Protein AF-A0A4Q6B4E0-F1 (afdb_monomer_lite)

Foldseek 3Di:
DAKFFADPVNPPPDDLVQWDWDDLPDPDIATAGPPPQQQPGMFDDDDPCRSVVSSVLSVLLVCLPPDLVVVLVVLVVVVVPDPDPALLVSLVVVLVVLVVNLVRYDDPPVRNVNSNSSSVSSSVVSVVSSVVSRVD

pLDDT: mean 90.85, std 6.39, range [69.31, 97.12]

Secondary structure (DSSP, 8-state):
-EEEE--GGGSTT--GGGEEEEE-STT-EEEEESS-TTTSSEEEESSSSHHHHHHHHHHHHHTTTS-HHHHHHHHHHHHHTSS---HHHHHHHHHHHHHHHHTTEESSHHHHHHHHHHHHHHHHHHHHHHHHHHH-

Structure (mmCIF, N/CA/C/O backbone):
data_AF-A0A4Q6B4E0-F1
#
_entry.id   AF-A0A4Q6B4E0-F1
#
loop_
_atom_site.group_PDB
_atom_site.id
_atom_site.type_symbol
_atom_site.label_atom_id
_atom_site.label_alt_id
_atom_site.label_comp_id
_atom_site.label_asym_id
_atom_site.label_entity_id
_atom_site.label_seq_id
_atom_site.pdbx_PDB_ins_code
_atom_site.Cartn_x
_atom_site.Cartn_y
_atom_site.Cartn_z
_atom_site.occupancy
_atom_site.B_iso_or_equiv
_atom_site.auth_seq_id
_atom_site.auth_comp_id
_atom_site.auth_asym_id
_atom_site.auth_atom_id
_atom_site.pdbx_PDB_model_num
ATOM 1 N N . MET A 1 1 ? 12.310 11.742 3.147 1.00 81.44 1 MET A N 1
ATOM 2 C CA . MET A 1 1 ? 11.681 10.464 2.764 1.00 81.44 1 MET A CA 1
ATOM 3 C C . MET A 1 1 ? 11.599 10.372 1.245 1.00 81.44 1 MET A C 1
ATOM 5 O O . MET A 1 1 ? 11.332 11.381 0.609 1.00 81.44 1 MET A O 1
ATOM 9 N N . HIS A 1 2 ? 11.878 9.209 0.663 1.00 89.38 2 HIS A N 1
ATOM 10 C CA . HIS A 1 2 ? 11.816 8.915 -0.766 1.00 89.38 2 HIS A CA 1
ATOM 11 C C . HIS A 1 2 ? 11.278 7.506 -0.971 1.00 89.38 2 HIS A C 1
ATOM 13 O O . HIS A 1 2 ? 11.807 6.567 -0.373 1.00 89.38 2 HIS A O 1
ATOM 19 N N . LEU A 1 3 ? 10.279 7.364 -1.834 1.00 92.31 3 LEU A N 1
ATOM 20 C CA . LEU A 1 3 ? 9.724 6.076 -2.218 1.00 92.31 3 LEU A CA 1
ATOM 21 C C . LEU A 1 3 ? 10.356 5.608 -3.529 1.00 92.31 3 LEU A C 1
ATOM 23 O O . LEU A 1 3 ? 10.322 6.320 -4.529 1.00 92.31 3 LEU A O 1
ATOM 27 N N . ILE A 1 4 ? 10.934 4.411 -3.501 1.00 92.12 4 ILE A N 1
ATOM 28 C CA . ILE A 1 4 ? 11.646 3.799 -4.621 1.00 92.12 4 ILE A CA 1
ATOM 29 C C . ILE A 1 4 ? 11.019 2.439 -4.910 1.00 92.12 4 ILE A C 1
ATOM 31 O O . ILE A 1 4 ? 10.762 1.655 -3.990 1.00 92.12 4 ILE A O 1
ATOM 35 N N . TRP A 1 5 ? 10.829 2.133 -6.189 1.00 91.88 5 TRP A N 1
ATOM 36 C CA . TRP A 1 5 ? 10.414 0.808 -6.623 1.00 91.88 5 TRP A CA 1
ATOM 37 C C . TRP A 1 5 ? 11.617 -0.103 -6.882 1.00 91.88 5 TRP A C 1
ATOM 39 O O . TRP A 1 5 ? 12.537 0.235 -7.623 1.00 91.88 5 TRP A O 1
ATOM 49 N N . LYS A 1 6 ? 11.617 -1.283 -6.257 1.00 89.75 6 LYS A N 1
ATOM 50 C CA . LYS A 1 6 ? 12.550 -2.369 -6.548 1.00 89.75 6 LYS A CA 1
ATOM 51 C C . LYS A 1 6 ? 12.000 -3.147 -7.730 1.00 89.75 6 LYS A C 1
ATOM 53 O O . LYS A 1 6 ? 11.054 -3.924 -7.603 1.00 89.75 6 LYS A O 1
ATOM 58 N N . ARG A 1 7 ? 12.597 -2.946 -8.894 1.00 84.00 7 ARG A N 1
ATOM 59 C CA . ARG A 1 7 ? 12.163 -3.642 -10.098 1.00 84.00 7 ARG A CA 1
ATOM 60 C C . ARG A 1 7 ? 12.412 -5.157 -10.007 1.00 84.00 7 ARG A C 1
ATOM 62 O O . ARG A 1 7 ? 13.393 -5.570 -9.383 1.00 84.00 7 ARG A O 1
ATOM 69 N N . PRO A 1 8 ? 11.552 -5.990 -10.615 1.00 82.06 8 PRO A N 1
ATOM 70 C CA . PRO A 1 8 ? 11.709 -7.444 -10.572 1.00 82.06 8 PRO A CA 1
ATOM 71 C C . PRO A 1 8 ? 12.927 -7.927 -11.373 1.00 82.06 8 PRO A C 1
ATOM 73 O O . PRO A 1 8 ? 13.548 -8.912 -10.989 1.00 82.06 8 PRO A O 1
ATOM 76 N N . ASP A 1 9 ? 13.323 -7.209 -12.431 1.00 76.00 9 ASP A N 1
ATOM 77 C CA . ASP A 1 9 ? 14.523 -7.498 -13.237 1.00 76.00 9 ASP A CA 1
ATOM 78 C C . ASP A 1 9 ? 15.838 -7.255 -12.473 1.00 76.00 9 ASP A C 1
ATOM 80 O O . ASP A 1 9 ? 16.855 -7.876 -12.769 1.00 76.00 9 ASP A O 1
ATOM 84 N N . GLY A 1 10 ? 15.818 -6.367 -11.475 1.00 69.31 10 GLY A N 1
ATOM 85 C CA . GLY A 1 10 ? 16.959 -6.061 -10.612 1.00 69.31 10 GLY A CA 1
ATOM 86 C C . GLY A 1 10 ? 17.078 -6.961 -9.378 1.00 69.31 10 GLY A C 1
ATOM 87 O O . GLY A 1 10 ? 18.010 -6.789 -8.589 1.00 69.31 10 GLY A O 1
ATOM 88 N N . PHE A 1 11 ? 16.150 -7.900 -9.171 1.00 75.31 11 PHE A N 1
ATOM 89 C CA . PHE A 1 11 ? 16.171 -8.784 -8.008 1.00 75.31 11 PHE A CA 1
ATOM 90 C C . PHE A 1 11 ? 17.057 -10.006 -8.288 1.00 75.31 11 PHE A C 1
ATOM 92 O O . PHE A 1 11 ? 16.642 -10.982 -8.913 1.00 75.31 11 PHE A O 1
ATOM 99 N N . HIS A 1 12 ? 18.317 -9.931 -7.849 1.00 72.44 12 HIS A N 1
ATOM 100 C CA . HIS A 1 12 ? 19.330 -10.955 -8.109 1.00 72.44 12 HIS A CA 1
ATOM 101 C C . HIS A 1 12 ? 18.860 -12.364 -7.720 1.00 72.44 12 HIS A C 1
ATOM 103 O O . HIS A 1 12 ? 18.580 -12.641 -6.557 1.00 72.44 12 HIS A O 1
ATOM 109 N N . GLY A 1 13 ? 18.844 -13.267 -8.703 1.00 74.00 13 GLY A N 1
ATOM 110 C CA . GLY A 1 13 ? 18.522 -14.678 -8.497 1.00 74.00 13 GLY A CA 1
ATOM 111 C C . GLY A 1 13 ? 17.031 -15.003 -8.421 1.00 74.00 13 GLY A C 1
ATOM 112 O O . GLY A 1 13 ? 16.711 -16.181 -8.289 1.00 74.00 13 GLY A O 1
ATOM 113 N N . ALA A 1 14 ? 16.130 -14.019 -8.541 1.00 79.94 14 ALA A N 1
ATOM 114 C CA . ALA A 1 14 ? 14.709 -14.317 -8.662 1.00 79.94 14 ALA A CA 1
ATOM 115 C C . ALA A 1 14 ? 14.333 -14.727 -10.087 1.00 79.94 14 ALA A C 1
ATOM 117 O O . ALA A 1 14 ? 14.806 -14.191 -11.091 1.00 79.94 14 ALA A O 1
ATOM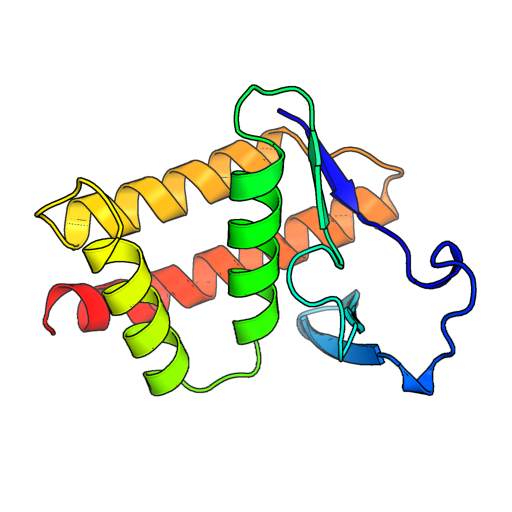 118 N N . SER A 1 15 ? 13.432 -15.692 -10.147 1.00 86.06 15 SER A N 1
ATOM 119 C CA . SER A 1 15 ? 12.754 -16.171 -11.336 1.00 86.06 15 SER A CA 1
ATOM 120 C C . SER A 1 15 ? 11.353 -15.555 -11.425 1.00 86.06 15 SER A C 1
ATOM 122 O O . SER A 1 15 ? 10.762 -15.209 -10.401 1.00 86.06 15 SER A O 1
ATOM 124 N N . PRO A 1 16 ? 10.738 -15.480 -12.619 1.00 87.00 16 PRO A N 1
ATOM 125 C CA . PRO A 1 16 ? 9.348 -15.039 -12.745 1.00 87.00 16 PRO A CA 1
ATOM 126 C C . PRO A 1 16 ? 8.370 -15.823 -11.854 1.00 87.00 16 PRO A C 1
ATOM 128 O O . PRO A 1 16 ? 7.371 -15.275 -11.397 1.00 87.00 16 PRO A O 1
ATOM 131 N N . THR A 1 17 ? 8.668 -17.094 -11.564 1.00 91.50 17 THR A N 1
ATOM 132 C CA . THR A 1 17 ? 7.853 -17.949 -10.693 1.00 91.50 17 THR A CA 1
ATOM 133 C C . THR A 1 17 ? 7.904 -17.566 -9.216 1.00 91.50 17 THR A C 1
ATOM 135 O O . THR A 1 17 ? 7.018 -17.984 -8.468 1.00 91.50 17 THR A O 1
ATOM 138 N N . ASP A 1 18 ? 8.861 -16.741 -8.795 1.00 91.25 18 ASP A N 1
ATOM 139 C CA . ASP A 1 18 ? 8.954 -16.241 -7.418 1.00 91.25 18 ASP A CA 1
ATOM 140 C C . ASP A 1 18 ? 7.978 -15.095 -7.143 1.00 91.25 18 ASP A C 1
ATOM 142 O O . ASP A 1 18 ? 7.749 -14.727 -5.987 1.00 91.25 18 ASP A O 1
ATOM 146 N N . PHE A 1 19 ? 7.339 -14.574 -8.192 1.00 92.94 19 PHE A N 1
ATOM 147 C CA . PHE A 1 19 ? 6.406 -13.465 -8.107 1.00 92.94 19 PHE A CA 1
ATOM 148 C C . PHE A 1 19 ? 4.966 -13.909 -8.352 1.00 92.94 19 PHE A C 1
ATOM 150 O O . PHE A 1 19 ? 4.674 -14.855 -9.090 1.00 92.94 19 PHE A O 1
ATOM 157 N N . ARG A 1 20 ? 4.042 -13.202 -7.710 1.00 93.94 20 ARG A N 1
ATOM 158 C CA . ARG A 1 20 ? 2.654 -13.074 -8.160 1.00 93.94 20 ARG A CA 1
ATOM 159 C C . ARG A 1 20 ? 2.473 -11.684 -8.762 1.00 93.94 20 ARG A C 1
ATOM 161 O O . ARG A 1 20 ? 3.257 -10.785 -8.465 1.00 93.94 20 ARG A O 1
ATOM 168 N N . VAL A 1 21 ? 1.461 -11.511 -9.598 1.00 92.25 21 VAL A N 1
ATOM 169 C CA . VAL A 1 21 ? 1.209 -10.243 -10.285 1.00 92.25 21 VAL A CA 1
ATOM 170 C C . VAL A 1 21 ? -0.143 -9.714 -9.850 1.00 92.25 21 VAL A C 1
ATOM 172 O O . VAL A 1 21 ? -1.129 -10.428 -9.978 1.00 92.25 21 VAL A O 1
ATOM 175 N N . VAL A 1 22 ? -0.159 -8.475 -9.369 1.00 92.19 22 VAL A N 1
ATOM 176 C CA . VAL A 1 22 ? -1.364 -7.742 -8.981 1.00 92.19 22 VAL A CA 1
ATOM 177 C C . VAL A 1 22 ? -1.671 -6.704 -10.046 1.00 92.19 22 VAL A C 1
ATOM 179 O O . VAL A 1 22 ? -0.775 -5.984 -10.498 1.00 92.19 22 VAL A O 1
ATOM 182 N N . ASP A 1 23 ? -2.935 -6.632 -10.444 1.00 90.44 23 ASP A N 1
ATOM 183 C CA . ASP A 1 23 ? -3.444 -5.561 -11.293 1.00 90.44 23 ASP A CA 1
ATOM 184 C C . ASP A 1 23 ? -3.755 -4.335 -10.421 1.00 90.44 23 ASP A C 1
ATOM 186 O O . ASP A 1 23 ? -4.472 -4.447 -9.426 1.00 90.44 23 ASP A O 1
ATOM 190 N N . LEU A 1 24 ? -3.181 -3.179 -10.761 1.00 88.19 24 LEU A N 1
ATOM 191 C CA . LEU A 1 24 ? -3.438 -1.923 -10.047 1.00 88.19 24 LEU A CA 1
ATOM 192 C C . LEU A 1 24 ? -4.637 -1.159 -10.642 1.00 88.19 24 LEU A C 1
ATOM 194 O O . LEU A 1 24 ? -4.944 -0.052 -10.218 1.00 88.19 24 LEU A O 1
ATOM 198 N N . GLY A 1 25 ? -5.330 -1.738 -11.621 1.00 73.31 25 GLY A N 1
ATOM 199 C CA . GLY A 1 25 ? -6.219 -0.993 -12.497 1.00 73.31 25 GLY A CA 1
ATOM 200 C C . GLY A 1 25 ? -5.436 -0.332 -13.633 1.00 73.31 25 GLY A C 1
ATOM 201 O O . GLY A 1 25 ? -4.208 -0.300 -13.657 1.00 73.31 25 GLY A O 1
ATOM 202 N N . GLY A 1 26 ? -6.156 0.142 -14.651 1.00 73.56 26 GLY A N 1
ATOM 203 C CA . GLY A 1 26 ? -5.533 0.835 -15.779 1.00 73.56 26 GLY A CA 1
ATOM 204 C C . GLY A 1 26 ? -4.646 -0.064 -16.653 1.00 73.56 26 GLY A C 1
ATOM 205 O O . GLY A 1 26 ? -5.137 -0.979 -17.318 1.00 73.56 26 GLY A O 1
ATOM 206 N N . ARG A 1 27 ? -3.351 0.277 -16.753 1.00 77.38 27 ARG A N 1
ATOM 207 C CA . ARG A 1 27 ? -2.351 -0.412 -17.604 1.00 77.38 27 ARG A CA 1
ATOM 208 C C . ARG A 1 27 ? -1.155 -0.962 -16.822 1.00 77.38 27 ARG A C 1
ATOM 210 O O . ARG A 1 27 ? -0.271 -1.562 -17.440 1.00 77.38 27 ARG A O 1
ATOM 217 N N . SER A 1 28 ? -1.117 -0.778 -15.505 1.00 87.94 28 SER A N 1
ATOM 218 C CA . SER A 1 28 ? 0.037 -1.140 -14.684 1.00 87.94 28 SER A CA 1
ATOM 219 C C . SER A 1 28 ? -0.175 -2.450 -13.951 1.00 87.94 28 SER A C 1
ATOM 221 O O . SER A 1 28 ? -1.261 -2.783 -13.484 1.00 87.94 28 SER A O 1
ATOM 223 N N . ARG A 1 29 ? 0.914 -3.202 -13.822 1.00 89.81 29 ARG A N 1
ATOM 224 C CA . ARG A 1 29 ? 0.947 -4.452 -13.070 1.00 89.81 29 ARG A CA 1
ATOM 225 C C . ARG A 1 29 ? 2.090 -4.407 -12.084 1.00 89.81 29 ARG A C 1
ATOM 227 O O . ARG A 1 29 ? 3.212 -4.060 -12.456 1.00 89.81 29 ARG A O 1
ATOM 234 N N . LEU A 1 30 ? 1.818 -4.821 -10.856 1.00 92.38 30 LEU A N 1
ATOM 235 C CA . LEU A 1 30 ? 2.813 -4.883 -9.803 1.00 92.38 30 LEU A CA 1
ATOM 2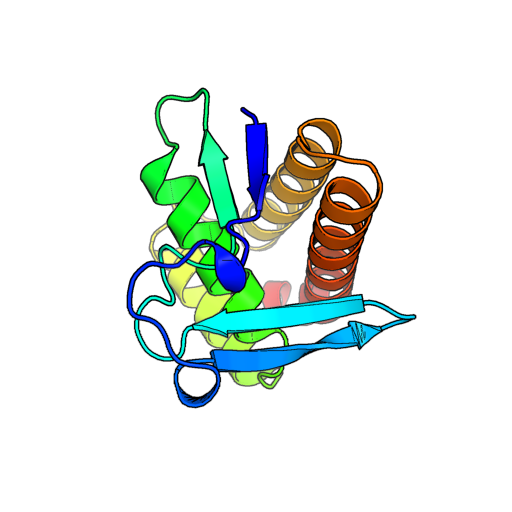36 C C . LEU A 1 30 ? 3.208 -6.331 -9.548 1.00 92.38 30 LEU A C 1
ATOM 238 O O . LEU A 1 30 ? 2.374 -7.194 -9.289 1.00 92.38 30 LEU A O 1
ATOM 242 N N . TRP A 1 31 ? 4.503 -6.597 -9.626 1.00 92.75 31 TRP A N 1
ATOM 243 C CA . TRP A 1 31 ? 5.062 -7.898 -9.296 1.00 92.75 31 TRP A CA 1
ATOM 244 C C . TRP A 1 31 ? 5.327 -7.903 -7.798 1.00 92.75 31 TRP A C 1
ATOM 246 O O . TRP A 1 31 ? 5.953 -6.979 -7.289 1.00 92.75 31 TRP A O 1
ATOM 256 N N . LEU A 1 32 ? 4.837 -8.915 -7.091 1.00 93.81 32 LEU A N 1
ATOM 257 C CA . LEU A 1 32 ? 4.997 -9.071 -5.649 1.00 93.81 32 LEU A CA 1
ATOM 258 C C . LEU A 1 32 ? 5.714 -10.381 -5.367 1.00 93.81 32 LEU A C 1
ATOM 260 O O . LEU A 1 32 ? 5.283 -11.444 -5.817 1.00 93.81 32 LEU A O 1
ATOM 264 N N . HIS A 1 33 ? 6.811 -10.308 -4.624 1.00 93.94 33 HIS A N 1
ATOM 265 C CA . HIS A 1 33 ? 7.608 -11.478 -4.292 1.00 93.94 33 HIS A CA 1
ATOM 266 C C . HIS A 1 33 ? 6.846 -12.349 -3.284 1.00 93.94 33 HIS A C 1
ATOM 268 O O . HIS A 1 33 ? 6.346 -11.855 -2.274 1.00 93.94 33 HIS A O 1
ATOM 274 N N . LYS A 1 34 ? 6.756 -13.658 -3.538 1.00 92.12 34 LYS A N 1
ATOM 275 C CA . LYS A 1 34 ? 5.984 -14.595 -2.700 1.00 92.12 34 LYS A CA 1
ATOM 276 C C . LYS A 1 34 ? 6.583 -14.771 -1.302 1.00 92.12 34 LYS A C 1
ATOM 278 O O . LYS A 1 34 ? 5.842 -14.939 -0.339 1.00 92.12 34 LYS A O 1
ATOM 283 N N . VAL A 1 35 ? 7.915 -14.737 -1.211 1.00 91.38 35 VAL A N 1
ATOM 284 C CA . VAL A 1 35 ? 8.677 -14.895 0.044 1.00 91.38 35 VAL A CA 1
ATOM 285 C C . VAL A 1 35 ? 9.058 -13.554 0.688 1.00 91.38 35 VAL A C 1
ATOM 287 O O . VAL A 1 35 ? 8.674 -13.306 1.825 1.00 91.38 35 VAL A O 1
ATOM 290 N N . ASP A 1 36 ? 9.774 -12.674 -0.019 1.00 90.62 36 ASP A N 1
ATOM 291 C CA . ASP A 1 36 ? 10.266 -11.391 0.508 1.00 90.62 36 ASP A CA 1
ATOM 292 C C . ASP A 1 36 ? 9.190 -10.282 0.563 1.00 90.62 36 ASP A C 1
ATOM 294 O O . ASP A 1 36 ? 9.322 -9.210 -0.026 1.00 90.62 36 ASP A O 1
ATOM 298 N N . ARG A 1 37 ? 8.075 -10.556 1.247 1.00 92.88 37 ARG A N 1
ATOM 299 C CA . ARG A 1 37 ? 6.891 -9.675 1.278 1.00 92.88 37 ARG A CA 1
ATOM 300 C C . ARG A 1 37 ? 7.105 -8.377 2.051 1.00 92.88 37 ARG A C 1
ATOM 302 O O . ARG A 1 37 ? 6.414 -7.407 1.781 1.00 92.88 37 ARG A O 1
ATOM 309 N N . ASP A 1 38 ? 8.044 -8.353 2.991 1.00 93.31 38 ASP A N 1
ATOM 310 C CA . ASP A 1 38 ? 8.307 -7.190 3.843 1.00 93.31 38 ASP A CA 1
ATOM 311 C C . ASP A 1 38 ? 9.247 -6.178 3.178 1.00 93.31 38 ASP A C 1
ATOM 313 O O . ASP A 1 38 ? 9.205 -4.982 3.474 1.00 93.31 38 ASP A O 1
ATOM 317 N N . GLN A 1 39 ? 10.119 -6.639 2.279 1.00 90.94 39 GLN A N 1
ATOM 318 C CA . GLN A 1 39 ? 11.123 -5.790 1.640 1.00 90.94 39 GLN A CA 1
ATOM 319 C C . GLN A 1 39 ? 10.847 -5.553 0.155 1.00 90.94 39 GLN A C 1
ATOM 321 O O . GLN A 1 39 ? 11.557 -4.752 -0.452 1.00 90.94 39 GLN A O 1
ATOM 326 N N . TYR A 1 40 ? 9.848 -6.198 -0.443 1.00 92.19 40 TYR A N 1
ATOM 327 C CA . TYR A 1 40 ? 9.527 -6.073 -1.861 1.00 92.19 40 TYR A CA 1
ATOM 328 C C . TYR A 1 40 ? 8.026 -5.781 -2.059 1.00 92.19 40 TYR A C 1
ATOM 330 O O . TYR A 1 40 ? 7.203 -6.394 -1.378 1.00 92.19 40 TYR A O 1
ATOM 338 N N . PRO A 1 41 ? 7.630 -4.887 -2.991 1.00 93.69 41 PRO A N 1
ATOM 339 C CA . PRO A 1 41 ? 8.425 -4.298 -4.072 1.00 93.69 41 PRO A CA 1
ATOM 340 C C . PRO A 1 41 ? 8.991 -2.911 -3.774 1.00 93.69 41 PRO A C 1
ATOM 342 O O . PRO A 1 41 ? 9.727 -2.376 -4.594 1.00 93.69 41 PRO A O 1
ATOM 345 N N . PHE A 1 42 ? 8.668 -2.289 -2.647 1.00 94.69 42 PHE A N 1
ATOM 346 C CA . PHE A 1 42 ? 9.027 -0.898 -2.401 1.00 94.69 42 PHE A CA 1
ATOM 347 C C . PHE A 1 42 ? 10.112 -0.739 -1.346 1.00 94.69 42 PHE A C 1
ATOM 349 O O . PHE A 1 42 ? 10.334 -1.603 -0.497 1.00 94.69 42 PHE A O 1
ATOM 356 N N . ARG A 1 43 ? 10.809 0.396 -1.420 1.00 93.00 43 ARG A N 1
ATOM 357 C CA . ARG A 1 43 ? 11.739 0.881 -0.403 1.00 93.00 43 ARG A CA 1
ATOM 358 C C . ARG A 1 43 ? 11.417 2.330 -0.080 1.00 93.00 43 ARG A C 1
ATOM 360 O O . ARG A 1 43 ? 11.441 3.180 -0.966 1.00 93.00 43 ARG A O 1
ATOM 367 N N . VAL A 1 44 ? 11.215 2.613 1.198 1.00 92.44 44 VAL A N 1
ATOM 368 C CA . VAL A 1 44 ? 11.213 3.972 1.737 1.00 92.44 44 VAL A CA 1
ATOM 369 C C . VAL A 1 44 ? 12.633 4.290 2.214 1.00 92.44 44 VAL A C 1
ATOM 371 O O . VAL A 1 44 ? 13.234 3.500 2.935 1.00 92.44 44 VAL A O 1
ATOM 374 N N . SER A 1 45 ? 13.201 5.413 1.774 1.00 88.94 45 SER A N 1
ATOM 375 C CA . SER A 1 45 ? 14.563 5.859 2.115 1.00 88.94 45 SER A CA 1
ATOM 376 C C . SER A 1 45 ? 14.619 7.338 2.527 1.00 88.94 45 SER A C 1
ATOM 378 O O . SER A 1 45 ? 13.674 8.087 2.299 1.00 88.94 45 SER A O 1
ATOM 380 N N . GLY A 1 46 ? 15.716 7.792 3.129 1.00 75.75 46 GLY A N 1
ATOM 381 C CA . GLY A 1 46 ? 15.923 9.169 3.579 1.00 75.75 46 GLY A CA 1
ATOM 382 C C . GLY A 1 46 ? 15.161 9.544 4.857 1.00 75.75 46 GLY A C 1
ATOM 383 O O . GLY A 1 46 ? 14.525 10.602 4.873 1.00 75.75 46 GLY A O 1
ATOM 384 N N . GLY A 1 47 ? 15.184 8.691 5.888 1.00 70.94 47 GLY A N 1
ATOM 385 C CA . GLY A 1 47 ? 14.540 8.918 7.191 1.00 70.94 47 GLY A CA 1
ATOM 386 C C . GLY A 1 47 ? 15.094 8.022 8.311 1.00 70.94 47 GLY A C 1
ATOM 387 O O . GLY A 1 47 ? 15.931 7.162 8.071 1.00 70.94 47 GLY A O 1
ATOM 388 N N . TRP A 1 48 ? 14.642 8.217 9.553 1.00 71.69 48 TRP A N 1
ATOM 389 C CA . TRP A 1 48 ? 15.064 7.370 10.685 1.00 71.69 48 TRP A CA 1
ATOM 390 C C . TRP A 1 48 ? 14.284 6.044 10.754 1.00 71.69 48 TRP A C 1
ATOM 392 O O . TRP A 1 48 ? 14.825 5.034 11.189 1.00 71.69 48 TRP A O 1
ATOM 402 N N . GLU A 1 49 ? 13.047 6.021 10.251 1.00 79.75 49 GLU A N 1
ATOM 403 C CA . GLU A 1 49 ? 12.134 4.865 10.299 1.00 79.75 49 GLU A CA 1
ATOM 404 C C . GLU A 1 49 ? 12.024 4.133 8.946 1.00 79.75 49 GLU A C 1
ATOM 406 O O . GLU A 1 49 ? 11.008 3.521 8.627 1.00 79.75 49 GLU A O 1
ATOM 411 N N . GLU A 1 50 ? 13.066 4.195 8.107 1.00 87.88 50 GLU A N 1
ATOM 412 C CA . GLU A 1 50 ? 13.048 3.644 6.737 1.00 87.88 50 GLU A CA 1
ATOM 413 C C . GLU A 1 50 ? 12.625 2.176 6.672 1.00 87.88 50 GLU A C 1
ATOM 415 O O . GLU A 1 50 ? 11.852 1.782 5.794 1.00 87.88 50 GLU A O 1
ATOM 420 N N . LYS A 1 51 ? 13.139 1.363 7.601 1.00 89.81 51 LYS A N 1
ATOM 421 C CA . LYS A 1 51 ? 12.855 -0.070 7.649 1.00 89.81 51 LYS A CA 1
ATOM 422 C C . LYS A 1 51 ? 11.383 -0.317 7.964 1.00 89.81 51 LYS A C 1
ATOM 424 O O . LYS A 1 51 ? 10.729 -1.042 7.222 1.00 89.81 51 LYS A O 1
ATOM 429 N N . ASP A 1 52 ? 10.860 0.319 9.004 1.00 92.06 52 ASP A N 1
ATOM 430 C CA . ASP A 1 52 ? 9.488 0.096 9.457 1.00 92.06 52 ASP A CA 1
ATOM 431 C C . ASP A 1 52 ? 8.478 0.664 8.455 1.00 92.06 52 ASP A C 1
ATOM 433 O O . ASP A 1 52 ? 7.492 0.004 8.130 1.00 92.06 52 ASP A O 1
ATOM 437 N N . ALA A 1 53 ? 8.772 1.824 7.860 1.00 92.62 53 ALA A N 1
ATOM 438 C CA . ALA A 1 53 ? 7.980 2.395 6.774 1.00 92.62 53 ALA A CA 1
ATOM 439 C C . ALA A 1 53 ? 7.960 1.487 5.531 1.00 92.62 53 ALA A C 1
ATOM 441 O O . ALA A 1 53 ? 6.909 1.301 4.917 1.00 92.62 53 ALA A O 1
ATOM 442 N N . THR A 1 54 ? 9.103 0.884 5.183 1.00 95.25 54 THR A N 1
ATOM 443 C CA . THR A 1 54 ? 9.208 -0.083 4.080 1.00 95.25 54 THR A CA 1
ATOM 444 C C . THR A 1 54 ? 8.357 -1.323 4.350 1.00 95.25 54 THR A C 1
ATOM 446 O O . THR A 1 54 ? 7.542 -1.700 3.509 1.00 95.25 54 THR A O 1
ATOM 449 N N . VAL A 1 55 ? 8.494 -1.917 5.539 1.00 95.31 55 VAL A N 1
ATOM 450 C CA . VAL A 1 55 ? 7.722 -3.097 5.955 1.00 95.31 55 VAL A CA 1
ATOM 451 C C . VAL A 1 55 ? 6.227 -2.792 5.961 1.00 95.31 55 VAL A C 1
ATOM 453 O O . VAL A 1 55 ? 5.433 -3.557 5.417 1.00 95.31 55 VAL A O 1
ATOM 456 N N . ARG A 1 56 ? 5.826 -1.652 6.529 1.00 95.31 56 ARG A N 1
ATOM 457 C CA . ARG A 1 56 ? 4.425 -1.222 6.574 1.00 95.31 56 ARG A CA 1
ATOM 458 C C . ARG A 1 56 ? 3.838 -1.075 5.175 1.00 95.31 56 ARG A C 1
ATOM 460 O O . ARG A 1 56 ? 2.764 -1.609 4.911 1.00 95.31 56 ARG A O 1
ATOM 467 N N . LEU A 1 57 ? 4.538 -0.381 4.276 1.00 96.50 57 LEU A N 1
ATOM 468 C CA . LEU A 1 57 ? 4.055 -0.157 2.916 1.00 96.50 57 LEU A CA 1
ATOM 469 C C . LEU A 1 57 ? 3.932 -1.471 2.142 1.00 96.50 57 LEU A C 1
ATOM 471 O O . LEU A 1 57 ? 2.899 -1.723 1.526 1.00 96.50 57 LEU A O 1
ATOM 475 N N . ASN A 1 58 ? 4.955 -2.325 2.194 1.00 96.62 58 ASN A N 1
ATOM 476 C CA . ASN A 1 58 ? 4.922 -3.591 1.470 1.00 96.62 58 ASN A CA 1
ATOM 477 C C . ASN A 1 58 ? 3.858 -4.543 2.030 1.00 96.62 58 ASN A C 1
ATOM 479 O O . ASN A 1 58 ? 3.212 -5.240 1.250 1.00 96.62 58 ASN A O 1
ATOM 483 N N . ASN A 1 59 ? 3.602 -4.527 3.342 1.00 96.25 59 ASN A N 1
ATOM 484 C CA . ASN A 1 59 ? 2.501 -5.285 3.932 1.00 96.25 59 ASN A CA 1
ATOM 485 C C . ASN A 1 59 ? 1.134 -4.809 3.431 1.00 96.25 59 ASN A C 1
ATOM 487 O O . ASN A 1 59 ? 0.331 -5.641 3.020 1.00 96.25 59 ASN A O 1
ATOM 491 N N . LEU A 1 60 ? 0.897 -3.496 3.363 1.00 96.81 60 LEU A N 1
ATOM 492 C CA . LEU A 1 60 ? -0.332 -2.942 2.783 1.00 96.81 60 LEU A CA 1
ATOM 493 C C . LEU A 1 60 ? -0.495 -3.327 1.306 1.00 96.81 60 LEU A C 1
ATOM 495 O O . LEU A 1 60 ? -1.557 -3.786 0.898 1.00 96.81 60 LEU A O 1
ATOM 499 N N . ILE A 1 61 ? 0.566 -3.198 0.505 1.00 95.75 61 ILE A N 1
ATOM 500 C CA . ILE A 1 61 ? 0.565 -3.600 -0.911 1.00 95.75 61 ILE A CA 1
ATOM 501 C C . ILE A 1 61 ? 0.243 -5.080 -1.074 1.00 95.75 61 ILE A C 1
ATOM 503 O O . ILE A 1 61 ? -0.490 -5.483 -1.977 1.00 95.75 61 ILE A O 1
ATOM 507 N N . ASN A 1 62 ? 0.773 -5.904 -0.180 1.00 96.00 62 ASN A N 1
ATOM 508 C CA . ASN A 1 62 ? 0.551 -7.331 -0.221 1.00 96.00 62 ASN A CA 1
ATOM 509 C C . ASN A 1 62 ? -0.902 -7.738 0.056 1.00 96.00 62 ASN A C 1
ATOM 511 O O . ASN A 1 62 ? -1.243 -8.863 -0.304 1.00 96.00 62 ASN A O 1
ATOM 515 N N . LEU A 1 63 ? -1.728 -6.851 0.618 1.00 95.50 63 LEU A N 1
ATOM 516 C CA . LEU A 1 63 ? -3.150 -7.078 0.875 1.00 95.50 63 LEU A CA 1
ATOM 517 C C . LEU A 1 63 ? -4.055 -6.686 -0.303 1.00 95.50 63 LEU A C 1
ATOM 519 O O . LEU A 1 63 ? -5.252 -6.927 -0.237 1.00 95.50 63 LEU A O 1
ATOM 523 N N . LEU A 1 64 ? -3.545 -6.069 -1.377 1.00 92.38 64 LEU A N 1
ATOM 524 C CA . LEU A 1 64 ? -4.388 -5.497 -2.444 1.00 92.38 64 LEU A CA 1
ATOM 525 C C . LEU A 1 64 ? -5.395 -6.478 -3.074 1.00 92.38 64 LEU A C 1
ATOM 527 O O . LEU A 1 64 ? -6.493 -6.060 -3.429 1.00 92.38 64 LEU A O 1
ATOM 531 N N . GLU A 1 65 ? -5.054 -7.764 -3.169 1.00 89.50 65 GLU A N 1
ATOM 532 C CA . GLU A 1 65 ? -5.950 -8.814 -3.689 1.00 89.50 65 GLU A CA 1
ATOM 533 C C . GLU A 1 65 ? -6.724 -9.560 -2.591 1.00 89.50 65 GLU A C 1
ATOM 535 O O . GLU A 1 65 ? -7.559 -10.412 -2.894 1.00 89.50 65 GLU A O 1
ATOM 540 N N . ASP A 1 66 ? -6.446 -9.260 -1.323 1.00 93.94 66 ASP A N 1
ATOM 541 C CA . ASP A 1 66 ? -7.071 -9.926 -0.189 1.00 93.94 66 ASP A CA 1
ATOM 542 C C . ASP A 1 66 ? -8.456 -9.326 0.118 1.00 93.94 66 ASP A C 1
ATOM 544 O O . ASP A 1 66 ? -8.779 -8.165 -0.182 1.00 93.94 66 ASP A O 1
ATOM 548 N N . ASP A 1 67 ? -9.298 -10.142 0.750 1.00 95.25 67 ASP A N 1
ATOM 549 C CA . ASP A 1 67 ? -10.666 -9.769 1.090 1.00 95.25 67 ASP A CA 1
ATOM 550 C C . ASP A 1 67 ? -10.744 -8.711 2.207 1.00 95.25 67 ASP A C 1
ATOM 552 O O . ASP A 1 67 ? -9.782 -8.404 2.914 1.00 95.25 67 ASP A O 1
ATOM 556 N N . ASP A 1 68 ? -11.932 -8.128 2.387 1.00 96.00 68 ASP A N 1
ATOM 557 C CA . ASP A 1 68 ? -12.139 -7.087 3.399 1.00 96.00 68 ASP A CA 1
ATOM 558 C C . ASP A 1 68 ? -11.823 -7.571 4.821 1.00 96.00 68 ASP A C 1
ATOM 560 O O . ASP A 1 68 ? -11.470 -6.761 5.675 1.00 96.00 68 ASP A O 1
ATOM 564 N N . LYS A 1 69 ? -11.971 -8.872 5.100 1.00 95.88 69 LYS A N 1
ATOM 565 C CA . LYS A 1 69 ? -11.692 -9.430 6.423 1.00 95.88 69 LYS A CA 1
ATOM 566 C C . LYS A 1 69 ? -10.194 -9.389 6.703 1.00 95.88 69 LYS A C 1
ATOM 568 O O . LYS A 1 69 ? -9.804 -8.894 7.754 1.00 95.88 69 LYS A O 1
ATOM 573 N N . ALA A 1 70 ? -9.367 -9.848 5.767 1.00 96.38 70 ALA A N 1
ATOM 574 C CA . ALA A 1 70 ? -7.914 -9.806 5.891 1.00 96.38 70 ALA A CA 1
ATOM 575 C C . ALA A 1 70 ? -7.401 -8.373 6.089 1.00 96.38 70 ALA A C 1
ATOM 577 O O . ALA A 1 70 ? -6.552 -8.129 6.948 1.00 96.38 70 ALA A O 1
ATOM 578 N N . TRP A 1 71 ? -7.971 -7.414 5.355 1.00 97.12 71 TRP A N 1
ATOM 579 C CA . TRP A 1 71 ? -7.672 -5.997 5.542 1.00 97.12 71 TRP A CA 1
ATOM 580 C C . TRP A 1 71 ? -8.026 -5.495 6.941 1.00 97.12 71 TRP A C 1
ATOM 582 O O . TRP A 1 71 ? -7.195 -4.866 7.594 1.00 97.12 71 TRP A O 1
ATOM 592 N N . LEU A 1 72 ? -9.249 -5.753 7.408 1.00 96.81 72 LEU A N 1
ATOM 593 C CA . LEU A 1 72 ? -9.695 -5.307 8.728 1.00 96.81 72 LEU A CA 1
ATOM 594 C C . LEU A 1 72 ? -8.862 -5.954 9.842 1.00 96.81 72 LEU A C 1
ATOM 596 O O . LEU A 1 72 ? -8.397 -5.246 10.730 1.00 96.81 72 LEU A O 1
ATOM 600 N N . ASP A 1 73 ? -8.582 -7.256 9.746 1.00 96.81 73 ASP A N 1
ATOM 601 C CA . ASP A 1 73 ? -7.736 -7.981 10.698 1.00 96.81 73 ASP A CA 1
ATOM 602 C C . ASP A 1 73 ? -6.308 -7.415 10.746 1.00 96.81 73 ASP A C 1
ATOM 604 O O . ASP A 1 73 ? -5.691 -7.373 11.815 1.00 96.81 73 ASP A O 1
ATOM 608 N N . TYR A 1 74 ? -5.761 -7.004 9.597 1.00 96.19 74 TYR A N 1
ATOM 609 C CA . TYR A 1 74 ? -4.465 -6.335 9.536 1.00 96.19 74 TYR A CA 1
ATOM 610 C C . TYR A 1 74 ? -4.519 -4.954 10.194 1.00 96.19 74 TYR A C 1
ATOM 612 O O . TYR A 1 74 ? -3.665 -4.651 11.024 1.00 96.19 74 TYR A O 1
ATOM 620 N N . LEU A 1 75 ? -5.515 -4.127 9.859 1.00 96.25 75 LEU A N 1
ATOM 621 C CA . LEU A 1 75 ? -5.655 -2.776 10.410 1.00 96.25 75 LEU A CA 1
ATOM 622 C C . LEU A 1 75 ? -5.851 -2.795 11.928 1.00 96.25 75 LEU A C 1
ATOM 624 O O . LEU A 1 75 ? -5.236 -1.987 12.619 1.00 96.25 75 LEU A O 1
ATOM 628 N N . THR A 1 76 ? -6.642 -3.736 12.451 1.00 95.12 76 THR A N 1
ATOM 629 C CA . THR A 1 76 ? -6.826 -3.922 13.896 1.00 95.12 76 THR A CA 1
ATOM 630 C C . THR A 1 76 ? -5.507 -4.288 14.566 1.00 95.12 76 THR A C 1
ATOM 632 O O . THR A 1 76 ? -5.085 -3.586 15.477 1.00 95.12 76 THR A O 1
ATOM 635 N N . ARG A 1 77 ? -4.782 -5.292 14.056 1.00 94.31 77 ARG A N 1
ATOM 636 C CA . ARG A 1 77 ? -3.466 -5.667 14.606 1.00 94.31 77 ARG A CA 1
ATOM 637 C C . ARG A 1 77 ? -2.450 -4.527 14.529 1.00 94.31 77 ARG A C 1
ATOM 639 O O . ARG A 1 77 ? -1.697 -4.302 15.470 1.00 94.31 77 ARG A O 1
ATOM 646 N N . ALA A 1 78 ? -2.413 -3.806 13.412 1.00 93.38 78 ALA A N 1
ATOM 647 C CA . ALA A 1 78 ? -1.511 -2.675 13.229 1.00 93.38 78 ALA A CA 1
ATOM 648 C C . ALA A 1 78 ? -1.836 -1.523 14.193 1.00 93.38 78 ALA A C 1
ATOM 650 O O . ALA A 1 78 ? -0.919 -0.856 14.669 1.00 93.38 78 ALA A O 1
ATOM 651 N N . MET A 1 79 ? -3.117 -1.311 14.505 1.00 93.25 79 MET A N 1
ATOM 652 C CA . MET A 1 79 ? -3.539 -0.356 15.522 1.00 93.25 79 MET A CA 1
ATOM 653 C C . MET A 1 79 ? -3.187 -0.830 16.935 1.00 93.25 79 MET A C 1
ATOM 655 O O . MET A 1 79 ? -2.660 -0.024 17.694 1.00 93.25 79 MET A O 1
ATOM 659 N N . ASP A 1 80 ? -3.406 -2.104 17.270 1.00 91.00 80 ASP A N 1
ATOM 660 C CA . ASP A 1 80 ? -3.077 -2.675 18.588 1.00 91.00 80 ASP A CA 1
ATOM 661 C C . ASP A 1 80 ? -1.576 -2.561 18.910 1.00 91.00 80 ASP A C 1
ATOM 663 O O . ASP A 1 80 ? -1.175 -2.451 20.068 1.00 91.00 80 ASP A O 1
ATOM 667 N N . HIS A 1 81 ? -0.731 -2.566 17.875 1.00 88.50 81 HIS A N 1
ATOM 668 C CA . HIS A 1 81 ? 0.710 -2.325 17.981 1.00 88.50 81 HIS A CA 1
ATOM 669 C C . HIS A 1 81 ? 1.109 -0.847 17.873 1.00 88.50 81 HIS A C 1
ATOM 671 O O . HIS A 1 81 ? 2.287 -0.513 18.010 1.00 88.50 81 HIS A O 1
ATOM 677 N N . SER A 1 82 ? 0.155 0.043 17.619 1.00 87.44 82 SER A N 1
ATOM 678 C CA . SER A 1 82 ? 0.373 1.484 17.602 1.00 87.44 82 SER A CA 1
ATOM 679 C C . SER A 1 82 ? 0.089 2.090 18.977 1.00 87.44 82 SER A C 1
ATOM 681 O O . SER A 1 82 ? -0.679 1.559 19.770 1.00 87.44 82 SER A O 1
ATOM 683 N N . ILE A 1 83 ? 0.651 3.267 19.247 1.00 85.06 83 ILE A N 1
ATOM 684 C CA . ILE A 1 83 ? 0.315 4.059 20.444 1.00 85.06 83 ILE A CA 1
ATOM 685 C C . ILE A 1 83 ? -1.060 4.751 20.347 1.00 85.06 83 ILE A C 1
ATOM 687 O O . ILE A 1 83 ? -1.382 5.599 21.176 1.00 85.06 83 ILE A O 1
ATOM 691 N N . LYS A 1 84 ? -1.835 4.497 19.284 1.00 84.50 84 LYS A N 1
ATOM 692 C CA . LYS A 1 84 ? -3.080 5.211 18.987 1.00 84.50 84 LYS A CA 1
ATOM 693 C C . LYS A 1 84 ? -4.256 4.461 19.602 1.00 84.50 84 LYS A C 1
ATOM 695 O O . LYS A 1 84 ? -4.482 3.299 19.293 1.00 84.50 84 LYS A O 1
ATOM 700 N N . GLU A 1 85 ? -5.041 5.162 20.411 1.00 83.50 85 GLU A N 1
ATOM 701 C CA . GLU A 1 85 ? -6.233 4.599 21.064 1.00 83.50 85 GLU A CA 1
ATOM 702 C C . GLU A 1 85 ? -7.511 4.769 20.223 1.00 83.50 85 GLU A C 1
ATOM 704 O O . GLU A 1 85 ? -8.516 4.107 20.467 1.00 83.50 85 GLU A O 1
ATOM 709 N N . ASP A 1 86 ? -7.475 5.626 19.197 1.00 92.81 86 ASP A N 1
ATOM 710 C CA . ASP A 1 86 ? -8.624 5.957 18.353 1.00 92.81 86 ASP A CA 1
ATOM 711 C C . ASP A 1 86 ? -8.439 5.440 16.914 1.00 92.81 86 ASP A C 1
ATOM 713 O O . ASP A 1 86 ? -7.484 5.797 16.214 1.00 92.81 86 ASP A O 1
ATOM 717 N N . ARG A 1 87 ? -9.391 4.614 16.456 1.00 94.50 87 ARG A N 1
ATOM 718 C CA . ARG A 1 87 ? -9.413 4.020 15.105 1.00 94.50 87 ARG A CA 1
ATOM 719 C C . ARG A 1 87 ? -9.489 5.064 13.995 1.00 94.50 87 ARG A C 1
ATOM 721 O O . ARG A 1 87 ? -8.873 4.893 12.944 1.00 94.50 87 ARG A O 1
ATOM 728 N N . THR A 1 88 ? -10.241 6.139 14.212 1.00 95.06 88 THR A N 1
ATOM 729 C CA . THR A 1 88 ? -10.393 7.252 13.267 1.00 95.06 88 THR A CA 1
ATOM 730 C C . THR A 1 88 ? -9.082 8.010 13.112 1.00 95.06 88 THR A C 1
ATOM 732 O O . THR A 1 88 ? -8.700 8.336 11.988 1.00 95.06 88 THR A O 1
ATOM 735 N N . VAL A 1 89 ? -8.376 8.254 14.219 1.00 94.81 89 VAL A N 1
ATOM 736 C CA . VAL A 1 89 ? -7.048 8.881 14.197 1.00 94.81 89 VAL A CA 1
ATOM 737 C C . VAL A 1 89 ? -6.051 7.965 13.495 1.00 94.81 89 VAL A C 1
ATOM 739 O O . VAL A 1 89 ? -5.369 8.411 12.580 1.00 94.81 89 VAL A O 1
ATOM 742 N N . PHE A 1 90 ? -6.013 6.675 13.842 1.00 95.69 90 PHE A N 1
ATOM 743 C CA . PHE A 1 90 ? -5.093 5.714 13.227 1.00 95.69 90 PHE A CA 1
ATOM 744 C C . PHE A 1 90 ? -5.239 5.647 11.700 1.00 95.69 90 PHE A C 1
ATOM 746 O O . PHE A 1 90 ? -4.248 5.741 10.971 1.00 95.69 90 PHE A O 1
ATOM 753 N N . ILE A 1 91 ? -6.470 5.506 11.197 1.00 95.62 91 ILE A N 1
ATOM 754 C CA . ILE A 1 91 ? -6.702 5.410 9.752 1.00 95.62 91 ILE A CA 1
ATOM 755 C C . ILE A 1 91 ? -6.498 6.752 9.039 1.00 95.62 91 ILE A C 1
ATOM 757 O O . ILE A 1 91 ? -6.030 6.769 7.901 1.00 95.62 91 ILE A O 1
ATOM 761 N N . GLY A 1 92 ? -6.801 7.872 9.704 1.00 95.56 92 GLY A N 1
ATOM 762 C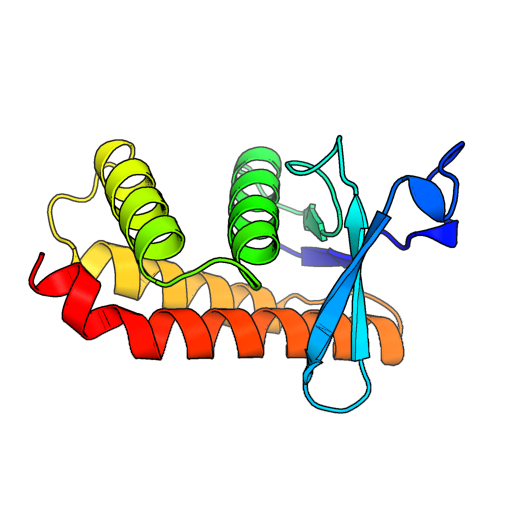 CA . GLY A 1 92 ? -6.506 9.213 9.199 1.00 95.56 92 GLY A CA 1
ATOM 763 C C . GLY A 1 92 ? -5.004 9.443 9.039 1.00 95.56 92 GLY A C 1
ATOM 764 O O . GLY A 1 92 ? -4.561 9.860 7.971 1.00 95.56 92 GLY A O 1
ATOM 765 N N . ASP A 1 93 ? -4.222 9.083 10.058 1.00 94.88 93 ASP A N 1
ATOM 766 C CA . ASP A 1 93 ? -2.760 9.157 10.034 1.00 94.88 93 ASP A CA 1
ATOM 767 C C . ASP A 1 93 ? -2.178 8.256 8.934 1.00 94.88 93 ASP A C 1
ATOM 769 O O . ASP A 1 93 ? -1.265 8.664 8.217 1.00 94.88 93 ASP A O 1
ATOM 773 N N . LEU A 1 94 ? -2.726 7.047 8.751 1.00 95.44 94 LEU A N 1
ATOM 774 C CA . LEU A 1 94 ? -2.302 6.136 7.686 1.00 95.44 94 LEU A CA 1
ATOM 775 C C . LEU A 1 94 ? -2.558 6.716 6.283 1.00 95.44 94 LEU A C 1
ATOM 777 O O . LEU A 1 94 ? -1.665 6.670 5.439 1.00 95.44 94 LEU A O 1
ATOM 781 N N . LEU A 1 95 ? -3.745 7.275 6.030 1.00 96.06 95 LEU A N 1
ATOM 782 C CA . LEU A 1 95 ? -4.081 7.914 4.748 1.00 96.06 95 LEU A CA 1
ATOM 783 C C . LEU A 1 95 ? -3.227 9.165 4.486 1.00 96.06 95 LEU A C 1
ATOM 785 O O . LEU A 1 95 ? -2.769 9.385 3.362 1.00 96.06 95 LEU A O 1
ATOM 789 N N . SER A 1 96 ? -2.979 9.964 5.526 1.00 95.06 96 SER A N 1
ATOM 790 C CA . SER A 1 96 ? -2.096 11.132 5.452 1.00 95.06 96 SER A CA 1
ATOM 791 C C . SER A 1 96 ? -0.669 10.720 5.085 1.00 95.06 96 SER A C 1
ATOM 793 O O . SER A 1 96 ? -0.076 11.280 4.165 1.00 95.06 96 SER A O 1
ATOM 795 N N . TRP A 1 97 ? -0.149 9.670 5.726 1.00 94.31 97 TRP A N 1
ATOM 796 C CA . TRP A 1 97 ? 1.174 9.120 5.428 1.00 94.31 97 TRP A CA 1
ATOM 797 C C . TRP A 1 97 ? 1.298 8.599 3.986 1.00 94.31 97 TRP A C 1
ATOM 799 O O . TRP A 1 97 ? 2.309 8.849 3.330 1.00 94.31 97 TRP A O 1
ATOM 809 N N . LEU A 1 98 ? 0.270 7.927 3.450 1.00 95.19 98 LEU A N 1
ATOM 810 C CA . LEU A 1 98 ? 0.260 7.515 2.038 1.00 95.19 98 LEU A CA 1
ATOM 811 C C . LEU A 1 98 ? 0.274 8.720 1.085 1.00 95.19 98 LEU A C 1
ATOM 813 O O . LEU A 1 98 ? 0.989 8.700 0.085 1.00 95.19 98 LEU A O 1
ATOM 817 N N . THR A 1 99 ? -0.459 9.784 1.421 1.00 94.31 99 THR A N 1
ATOM 818 C CA . THR A 1 99 ? -0.473 11.037 0.645 1.00 94.31 99 THR A CA 1
ATOM 819 C C . THR A 1 99 ? 0.893 11.730 0.671 1.00 94.31 99 THR A C 1
ATOM 821 O O . THR A 1 99 ? 1.363 12.221 -0.353 1.00 94.31 99 THR A O 1
ATOM 824 N N . GLU A 1 100 ? 1.575 11.741 1.819 1.00 93.38 100 GLU A N 1
ATOM 825 C CA . GLU A 1 100 ? 2.942 12.262 1.937 1.00 93.38 100 GLU A CA 1
ATOM 826 C C . GLU A 1 100 ? 3.927 11.448 1.082 1.00 93.38 100 GLU A C 1
ATOM 828 O O . GLU A 1 100 ? 4.744 12.014 0.355 1.00 93.38 100 GLU A O 1
ATOM 833 N N . LEU A 1 101 ? 3.819 10.113 1.096 1.00 92.81 101 LEU A N 1
ATOM 834 C CA . LEU A 1 101 ? 4.654 9.240 0.266 1.00 92.81 101 LEU A CA 1
ATOM 835 C C . LEU A 1 101 ? 4.507 9.524 -1.236 1.00 92.81 101 LEU A C 1
ATOM 837 O O . LEU A 1 101 ? 5.511 9.484 -1.951 1.00 92.81 101 LEU A O 1
ATOM 841 N N . GLN A 1 102 ? 3.300 9.856 -1.711 1.00 92.06 102 GLN A N 1
ATOM 842 C CA . GLN A 1 102 ? 3.062 10.221 -3.116 1.00 92.06 102 GLN A CA 1
ATOM 843 C C . GLN A 1 102 ? 3.879 11.448 -3.549 1.00 92.06 102 GLN A C 1
ATOM 845 O O . GLN A 1 102 ? 4.333 11.514 -4.689 1.00 92.06 102 GLN A O 1
ATOM 850 N N . GLN A 1 103 ? 4.145 12.394 -2.644 1.00 91.38 103 GLN A N 1
ATOM 851 C CA . GLN A 1 103 ? 4.949 13.594 -2.932 1.00 91.38 103 GLN A CA 1
ATOM 852 C C . GLN A 1 103 ? 6.456 13.308 -3.007 1.00 91.38 103 GLN A C 1
ATOM 854 O O . GLN A 1 103 ? 7.262 14.183 -3.335 1.00 91.38 103 GLN A O 1
ATOM 859 N N . HIS A 1 104 ? 6.856 12.083 -2.677 1.00 92.31 104 HIS A N 1
ATOM 860 C CA . HIS A 1 104 ? 8.244 11.690 -2.495 1.00 92.31 104 HIS A CA 1
ATOM 861 C C . HIS A 1 104 ? 8.654 10.495 -3.361 1.00 92.31 104 HIS A C 1
ATOM 863 O O . HIS A 1 104 ? 9.699 9.886 -3.110 1.00 92.31 104 HIS A O 1
ATOM 869 N N . VAL A 1 105 ? 7.870 10.169 -4.391 1.00 93.06 105 VAL A N 1
ATOM 870 C CA . VAL A 1 105 ? 8.224 9.148 -5.386 1.00 93.06 105 VAL A CA 1
ATOM 871 C C . VAL A 1 105 ? 9.501 9.531 -6.140 1.00 93.06 105 VAL A C 1
ATOM 873 O O . VAL A 1 105 ? 9.721 10.693 -6.486 1.00 93.06 105 VAL A O 1
ATOM 876 N N . LYS A 1 106 ? 10.372 8.549 -6.378 1.00 91.25 106 LYS A N 1
ATOM 877 C CA . LYS A 1 106 ? 11.612 8.707 -7.144 1.00 91.25 106 LYS A CA 1
ATOM 878 C C . LYS A 1 106 ? 11.762 7.586 -8.163 1.00 91.25 106 LYS A C 1
ATOM 880 O O . LYS A 1 106 ? 11.546 6.424 -7.832 1.00 91.25 106 LYS A O 1
ATOM 885 N N . GLY A 1 107 ? 12.204 7.956 -9.360 1.00 89.69 107 GLY A N 1
ATOM 886 C CA . GLY A 1 107 ? 12.459 7.048 -10.473 1.00 89.69 107 GLY A CA 1
ATOM 887 C C . GLY A 1 107 ? 12.294 7.758 -11.813 1.00 89.69 107 GLY A C 1
ATOM 888 O O . GLY A 1 107 ? 12.048 8.968 -11.852 1.00 89.69 107 GLY A O 1
ATOM 889 N N . ASP A 1 108 ? 12.409 6.997 -12.893 1.00 90.12 108 ASP A N 1
ATOM 890 C CA . ASP A 1 108 ? 12.012 7.443 -14.230 1.00 90.12 108 ASP A CA 1
ATOM 891 C C . ASP A 1 108 ? 10.482 7.595 -14.326 1.00 90.12 108 ASP A C 1
ATOM 893 O O . ASP A 1 108 ? 9.742 7.087 -13.483 1.00 90.12 108 ASP A O 1
ATOM 897 N N . THR A 1 109 ? 9.981 8.259 -15.377 1.00 89.25 109 THR A N 1
ATOM 898 C CA . THR A 1 109 ? 8.545 8.566 -15.552 1.00 89.25 109 THR A CA 1
ATOM 899 C C . THR A 1 109 ? 7.643 7.355 -15.294 1.00 89.25 109 THR A C 1
ATOM 901 O O . THR A 1 109 ? 6.759 7.415 -14.443 1.00 89.25 109 THR A O 1
ATOM 904 N N . TRP A 1 110 ? 7.925 6.226 -15.940 1.00 87.50 110 TRP A N 1
ATOM 905 C CA . TRP A 1 110 ? 7.135 5.001 -15.805 1.00 87.50 110 TRP A CA 1
ATOM 906 C C . TRP A 1 110 ? 7.232 4.362 -14.401 1.00 87.50 110 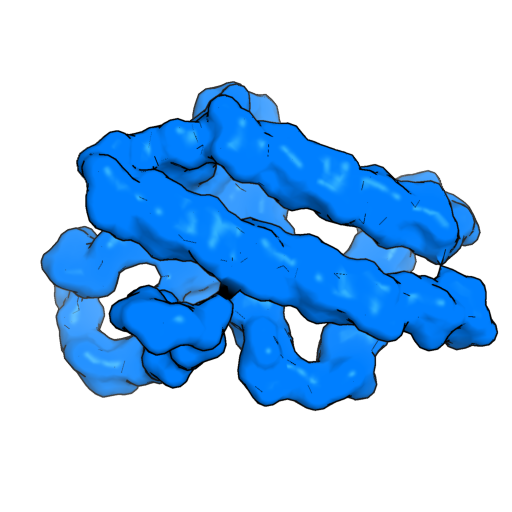TRP A C 1
ATOM 908 O O . TRP A 1 110 ? 6.269 3.766 -13.923 1.00 87.50 110 TRP A O 1
ATOM 918 N N . GLU A 1 111 ? 8.366 4.510 -13.703 1.00 90.44 111 GLU A N 1
ATOM 919 C CA . GLU A 1 111 ? 8.525 4.037 -12.320 1.00 90.44 111 GLU A CA 1
ATOM 920 C C . GLU A 1 111 ? 7.686 4.896 -11.370 1.00 90.44 111 GLU A C 1
ATOM 922 O O . GLU A 1 111 ? 6.993 4.371 -10.497 1.00 90.44 111 GLU A O 1
ATOM 927 N N . THR A 1 112 ? 7.698 6.219 -11.565 1.00 92.19 112 THR A N 1
ATOM 928 C CA . THR A 1 112 ? 6.873 7.141 -10.775 1.00 92.19 112 THR A CA 1
ATOM 929 C C . THR A 1 112 ? 5.378 6.951 -11.025 1.00 92.19 112 THR A C 1
ATOM 931 O O . THR A 1 112 ? 4.598 7.071 -10.081 1.00 92.19 112 THR A O 1
ATOM 934 N N . GLU A 1 113 ? 4.972 6.591 -12.246 1.00 91.25 113 GLU A N 1
ATOM 935 C CA . GLU A 1 113 ? 3.584 6.247 -12.579 1.00 91.25 113 GLU A CA 1
ATOM 936 C C . GLU A 1 113 ? 3.119 5.014 -11.795 1.00 91.25 113 GLU A C 1
ATOM 938 O O . GLU A 1 113 ? 2.121 5.095 -11.081 1.00 91.25 113 GLU A O 1
ATOM 943 N N . ILE A 1 114 ? 3.886 3.917 -11.825 1.00 91.44 114 ILE A N 1
ATOM 944 C CA . ILE A 1 114 ? 3.554 2.679 -11.097 1.00 91.44 114 ILE A CA 1
ATOM 945 C C . ILE A 1 114 ? 3.493 2.914 -9.585 1.00 91.44 114 ILE A C 1
ATOM 947 O O . ILE A 1 114 ? 2.580 2.430 -8.916 1.00 91.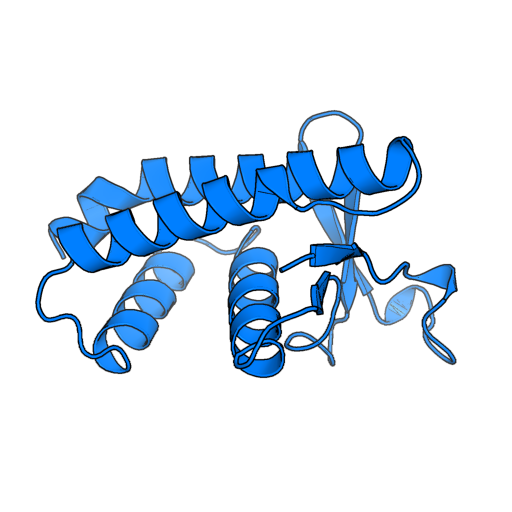44 114 ILE A O 1
ATOM 951 N N . LEU A 1 115 ? 4.451 3.669 -9.038 1.00 93.81 115 LEU A N 1
ATOM 952 C CA . LEU A 1 115 ? 4.452 4.042 -7.623 1.00 93.81 115 LEU A CA 1
ATOM 953 C C . LEU A 1 115 ? 3.201 4.842 -7.250 1.00 93.81 115 LEU A C 1
ATOM 955 O O . LEU A 1 115 ? 2.561 4.559 -6.237 1.00 93.81 115 LEU A O 1
ATOM 959 N N . THR A 1 116 ? 2.846 5.829 -8.070 1.00 93.31 116 THR A N 1
ATOM 960 C CA . THR A 1 116 ? 1.691 6.697 -7.823 1.00 93.31 116 THR A CA 1
ATOM 961 C C . THR A 1 116 ? 0.388 5.910 -7.907 1.00 93.31 116 THR A C 1
ATOM 963 O O . THR A 1 116 ? -0.460 6.041 -7.027 1.00 93.31 116 THR A O 1
ATOM 966 N N . GLU A 1 117 ? 0.242 5.051 -8.916 1.00 93.62 117 GLU A N 1
ATOM 967 C CA . GLU A 1 117 ? -0.935 4.202 -9.097 1.00 93.62 117 GLU A CA 1
ATOM 968 C C . GLU A 1 117 ? -1.098 3.224 -7.929 1.00 93.62 117 GLU A C 1
ATOM 970 O O . GLU A 1 117 ? -2.172 3.155 -7.335 1.00 93.62 117 GLU A O 1
ATOM 975 N N . ALA A 1 118 ? -0.016 2.570 -7.492 1.00 94.75 118 ALA A N 1
ATOM 976 C CA . ALA A 1 118 ? -0.052 1.673 -6.339 1.00 94.75 118 ALA A CA 1
ATOM 977 C C . ALA A 1 118 ? -0.512 2.383 -5.051 1.00 94.75 118 ALA A C 1
ATOM 979 O O . ALA A 1 118 ? -1.342 1.854 -4.309 1.00 94.75 118 ALA A O 1
ATOM 980 N N . LEU A 1 119 ? -0.006 3.594 -4.787 1.00 95.62 119 LEU A N 1
ATOM 981 C CA . LEU A 1 119 ? -0.415 4.386 -3.622 1.00 95.62 119 LEU A CA 1
ATOM 982 C C . LEU A 1 119 ? -1.865 4.883 -3.723 1.00 95.62 119 LEU A C 1
ATOM 984 O O . LEU A 1 119 ? -2.560 4.943 -2.705 1.00 95.62 119 LEU A O 1
ATOM 988 N N . THR A 1 120 ? -2.331 5.222 -4.926 1.00 94.38 120 THR A N 1
ATOM 989 C CA . THR A 1 120 ? -3.725 5.623 -5.165 1.00 94.38 120 THR A CA 1
ATOM 990 C C . THR A 1 120 ? -4.677 4.470 -4.868 1.00 94.38 120 THR A C 1
ATOM 992 O O . THR A 1 120 ? -5.574 4.636 -4.044 1.00 94.38 120 THR A O 1
ATOM 995 N N . VAL A 1 121 ? -4.425 3.281 -5.424 1.00 94.62 121 VAL A N 1
ATOM 996 C CA . VAL A 1 121 ? -5.252 2.084 -5.181 1.00 94.62 121 VAL A CA 1
ATOM 997 C C . VAL A 1 121 ? -5.298 1.735 -3.694 1.00 94.62 121 VAL A C 1
ATOM 999 O O . VAL A 1 121 ? -6.364 1.443 -3.154 1.00 94.62 121 VAL A O 1
ATOM 1002 N N . LEU A 1 122 ? -4.157 1.805 -2.999 1.00 95.50 122 LEU A N 1
ATOM 1003 C CA . LEU A 1 122 ? -4.111 1.612 -1.547 1.00 95.50 122 LEU A CA 1
ATOM 1004 C C . LEU A 1 122 ? -4.995 2.611 -0.798 1.00 95.50 122 LEU A C 1
ATOM 1006 O O . LEU A 1 122 ? -5.742 2.229 0.104 1.00 95.50 122 LEU A O 1
ATOM 1010 N N . SER A 1 123 ? -4.899 3.889 -1.158 1.00 95.88 123 SER A N 1
ATOM 1011 C CA . SER A 1 123 ? -5.643 4.960 -0.494 1.00 95.88 123 SER A CA 1
ATOM 1012 C C . SER A 1 123 ? -7.147 4.813 -0.727 1.00 95.88 123 SER A C 1
ATOM 1014 O O . SER A 1 123 ? -7.929 4.933 0.216 1.00 95.88 123 SER A O 1
ATOM 1016 N N . GLU A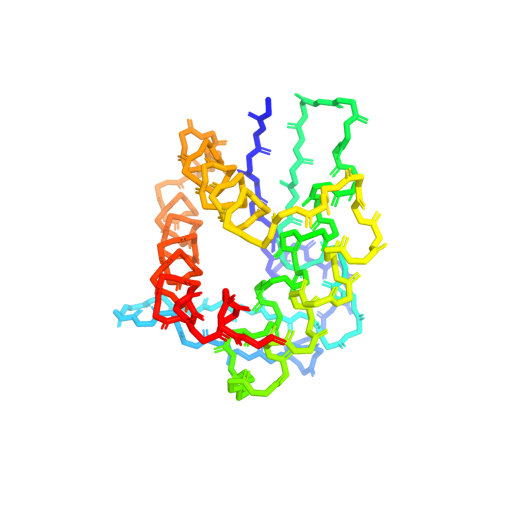 1 124 ? -7.559 4.472 -1.950 1.00 94.56 124 GLU A N 1
ATOM 1017 C CA . GLU A 1 124 ? -8.950 4.171 -2.297 1.00 94.56 124 GLU A CA 1
ATOM 1018 C C . GLU A 1 124 ? -9.474 2.956 -1.525 1.00 94.56 124 GLU A C 1
ATOM 1020 O O . GLU A 1 124 ? -10.552 3.009 -0.925 1.00 94.56 124 GLU A O 1
ATOM 1025 N N . ARG A 1 125 ? -8.684 1.876 -1.463 1.00 95.19 125 ARG A N 1
ATOM 1026 C CA . ARG A 1 125 ? -9.041 0.661 -0.722 1.00 95.19 125 ARG A CA 1
ATOM 1027 C C . ARG A 1 125 ? -9.257 0.947 0.763 1.00 95.19 125 ARG A C 1
ATOM 1029 O O . ARG A 1 125 ? -10.261 0.518 1.334 1.00 95.19 125 ARG A O 1
ATOM 1036 N N . LEU A 1 126 ? -8.359 1.711 1.381 1.00 95.81 126 LEU A N 1
ATOM 1037 C CA . LEU A 1 126 ? -8.485 2.139 2.775 1.00 95.81 126 LEU A CA 1
ATOM 1038 C C . LEU A 1 126 ? -9.681 3.072 2.992 1.00 95.81 126 LEU A C 1
ATOM 1040 O O . LEU A 1 126 ? -10.377 2.935 3.998 1.00 95.81 126 LEU A O 1
ATOM 1044 N N . ALA A 1 127 ? -9.961 3.984 2.058 1.00 94.06 127 ALA A N 1
ATOM 1045 C CA . ALA A 1 127 ? -11.113 4.878 2.140 1.00 94.06 127 ALA A CA 1
ATOM 1046 C C . ALA A 1 127 ? -12.443 4.105 2.142 1.00 94.06 127 ALA A C 1
ATOM 1048 O O . ALA A 1 127 ? -13.315 4.406 2.958 1.00 94.06 127 ALA A O 1
ATOM 1049 N N . VAL A 1 128 ? -12.572 3.068 1.306 1.00 94.44 128 VAL A N 1
ATOM 1050 C CA . VAL A 1 128 ? -13.751 2.180 1.277 1.00 94.44 128 VAL A CA 1
ATOM 1051 C C . VAL A 1 128 ? -13.923 1.424 2.598 1.00 94.44 128 VAL A C 1
ATOM 1053 O O . VAL A 1 128 ? -15.037 1.276 3.103 1.00 94.44 128 VAL A O 1
ATOM 1056 N N . LEU A 1 129 ? -12.826 0.946 3.185 1.00 95.69 129 LEU A N 1
ATOM 1057 C CA . LEU A 1 129 ? -12.862 0.164 4.423 1.00 95.69 129 LEU A CA 1
ATOM 1058 C C . LEU A 1 129 ? -12.985 1.020 5.687 1.00 95.69 129 LEU A C 1
ATOM 1060 O O . LEU A 1 129 ? -13.313 0.488 6.751 1.00 95.69 129 LEU A O 1
ATOM 1064 N N . ARG A 1 130 ? -12.770 2.336 5.579 1.00 95.38 130 ARG A N 1
ATOM 1065 C CA . ARG A 1 130 ? -12.677 3.254 6.716 1.00 95.38 130 ARG A CA 1
ATOM 1066 C C . ARG A 1 130 ? -13.855 3.156 7.668 1.00 95.38 130 ARG A C 1
ATOM 1068 O O . ARG A 1 130 ? -13.655 2.992 8.868 1.00 95.38 130 ARG A O 1
ATOM 1075 N N . GLU A 1 131 ? -15.078 3.241 7.154 1.00 94.00 131 GLU A N 1
ATOM 1076 C CA . GLU A 1 131 ? -16.264 3.216 8.015 1.00 94.00 131 GLU A CA 1
ATOM 1077 C C . GLU A 1 131 ? -16.406 1.897 8.773 1.00 94.00 131 GLU A C 1
ATOM 1079 O O . GLU A 1 131 ? -16.803 1.888 9.936 1.00 94.00 131 GLU A O 1
ATOM 1084 N N . ARG A 1 132 ? -16.085 0.779 8.118 1.00 95.38 132 ARG A N 1
ATOM 1085 C CA . ARG A 1 132 ? -16.175 -0.554 8.719 1.00 95.38 132 ARG A CA 1
ATOM 1086 C C . ARG A 1 132 ? -15.107 -0.753 9.778 1.00 95.38 132 ARG A C 1
ATOM 1088 O O . ARG A 1 132 ? -15.411 -1.298 10.830 1.00 95.38 132 ARG A O 1
ATOM 1095 N N . PHE A 1 133 ? -13.895 -0.273 9.517 1.00 95.75 133 PHE A N 1
ATOM 1096 C CA . PHE A 1 133 ? -12.816 -0.299 10.492 1.00 95.75 133 PHE A CA 1
ATOM 1097 C C . PHE A 1 133 ? -13.176 0.515 11.739 1.00 95.75 133 PHE A C 1
ATOM 1099 O O . PHE A 1 133 ? -13.069 -0.003 12.845 1.00 95.75 133 PHE A O 1
ATOM 1106 N N . VAL A 1 134 ? -13.677 1.743 11.569 1.00 94.38 134 VAL A N 1
ATOM 1107 C CA . VAL A 1 134 ? -14.050 2.635 12.684 1.00 94.38 134 VAL A CA 1
ATOM 1108 C C . VAL A 1 134 ? -15.225 2.095 13.511 1.00 94.38 134 VAL A C 1
ATOM 1110 O O . VAL A 1 134 ? -15.268 2.338 14.711 1.00 94.38 134 VAL A O 1
ATOM 1113 N N . LYS A 1 135 ? -16.174 1.378 12.889 1.00 91.88 135 LYS A N 1
ATOM 1114 C CA . LYS A 1 135 ? -17.350 0.798 13.570 1.00 91.88 135 LYS A CA 1
ATOM 1115 C C . LYS A 1 135 ? -17.090 -0.548 14.254 1.00 91.88 135 LYS A C 1
ATOM 1117 O O . LYS A 1 135 ? -17.913 -0.949 15.075 1.00 91.88 135 LYS A O 1
ATOM 1122 N N . GLY A 1 136 ? -16.057 -1.278 13.828 1.00 74.75 136 GLY A N 1
ATOM 1123 C CA . GLY A 1 136 ? -15.682 -2.565 14.428 1.00 74.75 136 GLY A CA 1
ATOM 1124 C C . GLY A 1 136 ? -15.018 -2.404 15.784 1.00 74.75 136 GLY A C 1
ATOM 1125 O O . GLY A 1 136 ? -14.518 -3.438 16.271 1.00 74.75 136 GLY A O 1
#

Radius of gyration: 14.74 Å; chains: 1; bounding box: 37×32×39 Å

Sequence (136 aa):
MHLIWKRPDGFHGASPTDFRVVDLGGRSRLWLHKVDRDQYPFRVSGGWEEKDATVRLNNLINLLEDDDKAWLDYLTRAMDHSIKEDRTVFIGDLLSWLTELQQHVKGDTWETEILTEALTVLSERLAVLRERFVKG